Protein AF-A0A0G4AJV7-F1 (afdb_monomer_lite)

Foldseek 3Di:
DDDDDDADADPVRHGDPPRPVVVVVVVCPDPVNVVPDD

Structure (mmCIF, N/CA/C/O backbone):
data_AF-A0A0G4AJV7-F1
#
_entry.id   AF-A0A0G4AJV7-F1
#
loop_
_atom_site.group_PDB
_atom_site.id
_atom_site.type_symbol
_atom_site.label_atom_id
_atom_site.label_alt_id
_atom_site.label_comp_id
_atom_site.label_asym_id
_atom_site.label_entity_id
_atom_site.label_seq_id
_atom_site.pdbx_PDB_ins_code
_atom_site.Cartn_x
_atom_site.Cartn_y
_atom_site.Cartn_z
_atom_site.occupancy
_atom_site.B_iso_or_equiv
_atom_site.auth_seq_id
_atom_site.auth_comp_id
_atom_site.auth_asym_id
_atom_site.auth_atom_id
_atom_site.pdbx_PDB_model_num
ATOM 1 N N . PRO A 1 1 ? -16.762 5.337 -18.442 1.00 74.12 1 PRO A N 1
ATOM 2 C CA . PRO A 1 1 ? -15.295 5.402 -18.215 1.00 74.12 1 PRO A CA 1
ATOM 3 C C . PRO A 1 1 ? -15.027 5.142 -16.730 1.00 74.12 1 PRO A C 1
ATOM 5 O O . PRO A 1 1 ? -15.790 5.649 -15.914 1.00 74.12 1 PRO A O 1
ATOM 8 N N . ILE A 1 2 ? -14.030 4.321 -16.387 1.00 92.38 2 ILE A N 1
ATOM 9 C CA . ILE A 1 2 ? -13.721 3.956 -14.993 1.00 92.38 2 ILE A CA 1
ATOM 10 C C . ILE A 1 2 ? -12.390 4.601 -14.605 1.00 92.38 2 ILE A C 1
ATOM 12 O O . ILE A 1 2 ? -11.457 4.608 -15.407 1.00 92.38 2 ILE A O 1
ATOM 16 N N . LEU A 1 3 ? -12.317 5.140 -13.387 1.00 93.06 3 LEU A N 1
ATOM 17 C CA . LEU A 1 3 ? -11.096 5.686 -12.801 1.00 93.06 3 LEU A CA 1
ATOM 18 C C . LEU A 1 3 ? -10.497 4.671 -11.822 1.00 93.06 3 LEU A C 1
ATOM 20 O O . LEU A 1 3 ? -11.214 4.131 -10.981 1.00 93.06 3 LEU A O 1
ATOM 24 N N . VAL A 1 4 ? -9.186 4.444 -11.916 1.00 95.31 4 VAL A N 1
ATOM 25 C CA . VAL A 1 4 ? -8.436 3.569 -11.007 1.00 95.31 4 VAL A CA 1
ATOM 26 C C . VAL A 1 4 ? -7.394 4.403 -10.275 1.00 95.31 4 VAL A C 1
ATOM 28 O O . VAL A 1 4 ? -6.602 5.106 -10.900 1.00 95.31 4 VAL A O 1
ATOM 31 N N . ILE A 1 5 ? -7.406 4.323 -8.947 1.00 96.88 5 ILE A N 1
ATOM 32 C CA . ILE A 1 5 ? -6.374 4.910 -8.093 1.00 96.88 5 ILE A CA 1
ATOM 33 C C . ILE A 1 5 ? -5.372 3.810 -7.758 1.00 96.88 5 ILE A C 1
ATOM 35 O O . ILE A 1 5 ? -5.762 2.760 -7.247 1.00 96.88 5 ILE A O 1
ATOM 39 N N . CYS A 1 6 ? -4.097 4.060 -8.043 1.00 95.12 6 CYS A N 1
ATOM 40 C CA . CYS A 1 6 ? -3.020 3.094 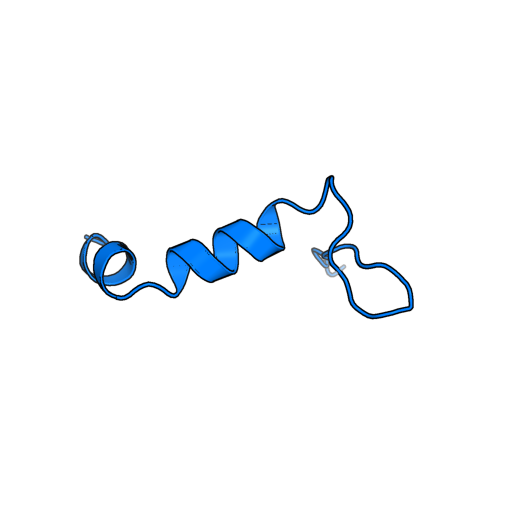-7.864 1.00 95.12 6 CYS A CA 1
ATOM 41 C C . CYS A 1 6 ? -2.002 3.581 -6.835 1.00 95.12 6 CYS A C 1
ATOM 43 O O . CYS A 1 6 ? -1.758 4.779 -6.700 1.00 95.12 6 CYS A O 1
ATOM 45 N N . ASP A 1 7 ? -1.371 2.617 -6.176 1.00 96.75 7 ASP A N 1
ATOM 46 C CA . ASP A 1 7 ? -0.161 2.814 -5.388 1.00 96.75 7 ASP A CA 1
ATOM 47 C C . ASP A 1 7 ? 1.074 2.468 -6.221 1.00 96.75 7 ASP A C 1
ATOM 49 O O . ASP A 1 7 ? 0.991 1.714 -7.193 1.00 96.75 7 ASP A O 1
ATOM 53 N N . THR A 1 8 ? 2.230 2.995 -5.820 1.00 97.38 8 THR A N 1
ATOM 54 C CA . THR A 1 8 ? 3.488 2.776 -6.540 1.00 97.38 8 THR A CA 1
ATOM 55 C C . THR A 1 8 ? 4.488 2.027 -5.672 1.00 97.38 8 THR A C 1
ATOM 57 O O . THR A 1 8 ? 4.754 2.406 -4.526 1.00 97.38 8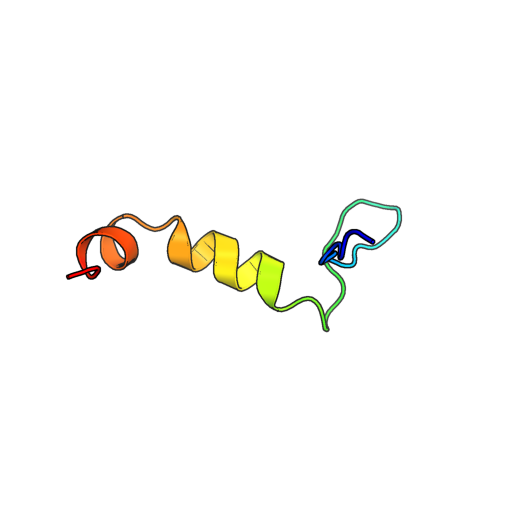 THR A O 1
ATOM 60 N N . TYR A 1 9 ? 5.072 0.984 -6.253 1.00 97.88 9 TYR A N 1
ATOM 61 C CA . TYR A 1 9 ? 6.037 0.098 -5.613 1.00 97.88 9 TYR A CA 1
ATOM 62 C C . TYR A 1 9 ? 7.248 -0.109 -6.520 1.00 97.88 9 TYR A C 1
ATOM 64 O O . TYR A 1 9 ? 7.181 0.074 -7.738 1.00 97.88 9 TYR A O 1
ATOM 72 N N . THR A 1 10 ? 8.368 -0.482 -5.914 1.00 97.75 10 THR A N 1
ATOM 73 C CA . THR A 1 10 ? 9.525 -1.016 -6.631 1.00 97.75 10 THR A CA 1
ATOM 74 C C . THR A 1 10 ? 9.187 -2.393 -7.220 1.00 97.75 10 THR A C 1
ATOM 76 O O . THR A 1 10 ? 8.271 -3.058 -6.731 1.00 97.75 10 THR A O 1
ATOM 79 N N . PRO A 1 11 ? 9.946 -2.890 -8.214 1.00 97.56 11 PRO A N 1
ATOM 80 C CA . PRO A 1 11 ? 9.764 -4.251 -8.727 1.00 97.56 11 PRO A CA 1
ATOM 81 C C . PRO A 1 11 ? 9.933 -5.353 -7.668 1.00 97.56 11 PRO A C 1
ATOM 83 O O . PRO A 1 11 ? 9.422 -6.451 -7.849 1.00 97.56 11 PRO A O 1
ATOM 86 N N . ALA A 1 12 ? 10.632 -5.062 -6.565 1.00 97.38 12 ALA A N 1
ATOM 87 C CA . ALA A 1 12 ? 10.792 -5.975 -5.435 1.00 97.38 12 ALA A CA 1
ATOM 88 C C . ALA A 1 12 ? 9.572 -6.004 -4.491 1.00 97.38 12 ALA A C 1
ATOM 90 O O . ALA A 1 12 ? 9.539 -6.824 -3.582 1.00 97.38 12 ALA A O 1
ATOM 91 N N . GLY A 1 13 ? 8.582 -5.125 -4.690 1.00 96.50 13 GLY A N 1
ATOM 92 C CA . GLY A 1 13 ? 7.381 -5.024 -3.853 1.00 96.50 13 GLY A CA 1
ATOM 93 C C . GLY A 1 13 ? 7.450 -3.955 -2.759 1.00 96.50 13 GLY A C 1
ATOM 94 O O . GLY A 1 13 ? 6.452 -3.704 -2.094 1.00 96.50 13 GLY A O 1
ATOM 95 N N . GLU A 1 14 ? 8.583 -3.268 -2.605 1.00 96.81 14 GLU A N 1
ATOM 96 C CA . GLU A 1 14 ? 8.738 -2.233 -1.576 1.00 96.81 14 GLU A CA 1
ATOM 97 C C . GLU A 1 14 ? 8.070 -0.911 -1.986 1.00 96.81 14 GLU A C 1
ATOM 99 O O . GLU A 1 14 ? 8.225 -0.490 -3.141 1.00 96.81 14 GLU A O 1
ATOM 104 N N . PRO A 1 15 ? 7.358 -0.209 -1.085 1.00 96.81 15 PRO A N 1
ATOM 105 C CA . PRO A 1 15 ? 6.752 1.082 -1.393 1.00 96.81 15 PRO A CA 1
ATOM 106 C C . PRO A 1 15 ? 7.833 2.126 -1.684 1.00 96.81 15 PRO A C 1
ATOM 108 O O . PRO A 1 15 ? 8.802 2.277 -0.938 1.00 96.81 15 PRO A O 1
ATOM 111 N N . ILE A 1 16 ? 7.661 2.901 -2.758 1.00 96.94 16 ILE A N 1
ATOM 112 C CA . ILE A 1 16 ? 8.603 3.988 -3.057 1.00 96.94 16 ILE A CA 1
ATOM 113 C C . ILE A 1 16 ? 8.476 5.123 -2.019 1.00 96.94 16 ILE A C 1
ATOM 115 O O . ILE A 1 16 ? 7.404 5.296 -1.436 1.00 96.94 16 ILE A O 1
ATOM 119 N N . PRO A 1 17 ? 9.503 5.972 -1.808 1.00 96.62 17 PRO A N 1
ATOM 120 C CA . PRO A 1 17 ? 9.483 7.001 -0.755 1.00 96.62 17 PRO A CA 1
ATOM 121 C C . PRO A 1 17 ? 8.303 7.991 -0.814 1.00 96.62 17 PRO A C 1
ATOM 123 O O . PRO A 1 17 ? 7.910 8.578 0.203 1.00 96.62 17 PRO A O 1
ATOM 126 N N . THR A 1 18 ? 7.729 8.192 -2.002 1.00 95.25 18 THR A N 1
ATOM 127 C CA . THR A 1 18 ? 6.571 9.061 -2.246 1.00 95.25 18 THR A CA 1
ATOM 128 C C . THR A 1 18 ? 5.222 8.351 -2.101 1.00 95.25 18 THR A C 1
ATOM 130 O O . THR A 1 18 ? 4.210 9.040 -1.988 1.00 95.25 18 THR A O 1
ATOM 133 N N . ASN A 1 19 ? 5.174 7.016 -2.016 1.00 96.62 19 ASN A N 1
ATOM 134 C CA . ASN A 1 19 ? 3.951 6.274 -1.708 1.00 96.62 19 ASN A CA 1
ATOM 135 C C . ASN A 1 19 ? 3.598 6.458 -0.222 1.00 96.62 19 ASN A C 1
ATOM 137 O O . ASN A 1 19 ? 4.096 5.761 0.664 1.00 96.62 19 ASN A O 1
ATOM 141 N N . LYS A 1 20 ? 2.741 7.442 0.064 1.00 96.88 20 LYS A N 1
ATOM 142 C CA . LYS A 1 20 ? 2.260 7.723 1.427 1.00 96.88 20 LYS A CA 1
ATOM 143 C C . LYS A 1 20 ? 1.080 6.846 1.834 1.00 96.88 20 LYS A C 1
ATOM 145 O O . LYS A 1 20 ? 0.827 6.686 3.026 1.00 96.88 20 LYS A O 1
ATOM 150 N N . ARG A 1 21 ? 0.380 6.269 0.859 1.00 96.94 21 ARG A N 1
ATOM 151 C CA . ARG A 1 21 ? -0.816 5.462 1.084 1.00 96.94 21 ARG A CA 1
ATOM 152 C C . ARG A 1 21 ? -0.495 4.128 1.750 1.00 96.94 21 ARG A C 1
ATOM 154 O O . ARG A 1 21 ? -1.251 3.737 2.631 1.00 96.94 21 ARG A O 1
ATOM 161 N N . TYR A 1 22 ? 0.645 3.507 1.439 1.00 96.69 22 TYR A N 1
ATOM 162 C CA . TYR A 1 22 ? 1.090 2.289 2.129 1.00 96.69 22 TYR A CA 1
ATOM 163 C C . TYR A 1 22 ? 1.175 2.489 3.656 1.00 96.69 22 TYR A C 1
ATOM 165 O O . TYR A 1 22 ? 0.514 1.791 4.417 1.00 96.69 22 TYR A O 1
ATOM 173 N N . LYS A 1 23 ? 1.890 3.529 4.110 1.00 95.44 23 LYS A N 1
ATOM 174 C CA . LYS A 1 23 ? 1.994 3.857 5.545 1.00 95.44 23 LYS A CA 1
ATOM 175 C C . LYS A 1 23 ? 0.655 4.264 6.158 1.00 95.44 23 LYS A C 1
ATOM 177 O O . LYS A 1 23 ? 0.378 3.944 7.307 1.00 95.44 23 LYS A O 1
ATOM 182 N N . ALA A 1 24 ? -0.177 4.986 5.407 1.00 94.62 24 ALA A N 1
ATOM 183 C CA . ALA A 1 24 ? -1.509 5.345 5.875 1.00 94.62 24 ALA A CA 1
ATOM 184 C C . ALA A 1 24 ? -2.360 4.090 6.125 1.00 94.62 24 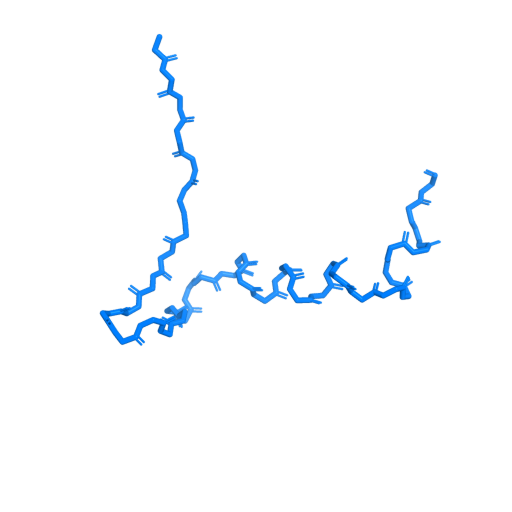ALA A C 1
ATOM 186 O O . ALA A 1 24 ? -3.010 4.000 7.162 1.00 94.62 24 ALA A O 1
ATOM 187 N N . ALA A 1 25 ? -2.308 3.102 5.227 1.00 95.25 25 ALA A N 1
ATOM 188 C CA . ALA A 1 25 ? -3.017 1.838 5.395 1.00 95.25 25 ALA A CA 1
ATOM 189 C C . ALA A 1 25 ? -2.577 1.091 6.666 1.00 95.25 25 ALA A C 1
ATOM 191 O O . ALA A 1 25 ? -3.434 0.610 7.404 1.00 95.25 25 ALA A O 1
ATOM 192 N N . GLU A 1 26 ? -1.275 1.067 6.979 1.00 93.94 26 GLU A N 1
ATOM 193 C CA . GLU A 1 26 ? -0.768 0.499 8.240 1.00 93.94 26 GLU A CA 1
ATOM 194 C C . GLU A 1 26 ? -1.338 1.217 9.475 1.00 93.94 26 GLU A C 1
ATOM 196 O O . GLU A 1 26 ? -1.761 0.572 10.435 1.00 93.94 26 GLU A O 1
ATOM 201 N N . VAL A 1 27 ? -1.393 2.554 9.451 1.00 94.69 27 VAL A N 1
ATOM 202 C CA . VAL A 1 27 ? -1.948 3.356 10.556 1.00 94.69 27 VAL A CA 1
ATOM 203 C C . VAL A 1 27 ? -3.446 3.105 10.725 1.00 94.69 27 VAL A C 1
ATOM 205 O O . VAL A 1 27 ? -3.905 2.896 11.847 1.00 94.69 27 VAL A O 1
ATOM 208 N N . PHE A 1 28 ? -4.207 3.090 9.632 1.00 93.56 28 PHE A N 1
ATOM 209 C CA . PHE A 1 28 ? -5.656 2.880 9.671 1.00 93.56 28 PHE A CA 1
ATOM 210 C C . PHE A 1 28 ? -6.055 1.441 10.004 1.00 93.56 28 PHE A C 1
ATOM 212 O O . PHE A 1 28 ? -7.172 1.220 10.458 1.00 93.56 28 PHE A O 1
ATOM 219 N N . ALA A 1 29 ? -5.156 0.469 9.847 1.00 92.88 29 ALA A N 1
ATOM 220 C CA . ALA A 1 29 ? -5.375 -0.894 10.324 1.00 92.88 29 ALA A CA 1
ATOM 221 C C . ALA A 1 29 ? -5.237 -1.025 11.855 1.00 92.88 29 ALA A C 1
ATOM 223 O O . ALA A 1 29 ? -5.633 -2.040 12.433 1.00 92.88 29 ALA A O 1
ATOM 224 N N . ASN A 1 30 ? -4.679 -0.022 12.542 1.00 95.00 30 ASN A N 1
ATOM 225 C CA . ASN A 1 30 ? -4.522 -0.060 13.990 1.00 95.00 30 ASN A CA 1
ATOM 226 C C . ASN A 1 30 ? -5.880 0.088 14.688 1.00 95.00 30 ASN A C 1
ATOM 228 O O . ASN A 1 30 ? -6.558 1.103 14.526 1.00 95.00 30 ASN A O 1
ATOM 232 N N .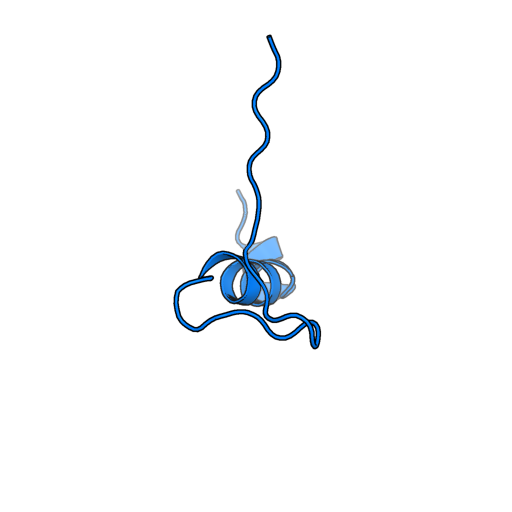 LYS A 1 31 ? -6.235 -0.875 15.550 1.00 90.75 31 LYS A N 1
ATOM 233 C CA . LYS A 1 31 ? -7.499 -0.878 16.303 1.00 90.75 31 LYS A CA 1
ATOM 234 C C . LYS A 1 31 ? -7.765 0.447 17.028 1.00 90.75 31 LYS A C 1
ATOM 236 O O . LYS A 1 31 ? -8.886 0.933 17.010 1.00 90.75 31 LYS A O 1
ATOM 241 N N . LYS A 1 32 ? -6.730 1.076 17.600 1.00 91.94 32 LYS A N 1
ATOM 242 C CA . LYS A 1 32 ? -6.869 2.368 18.296 1.00 91.94 32 LYS A CA 1
ATOM 243 C C . LYS A 1 32 ? -7.355 3.495 17.386 1.00 91.94 32 LYS A C 1
ATOM 245 O O . LYS A 1 32 ? -7.991 4.414 17.880 1.00 91.94 32 LYS A O 1
ATOM 250 N N . VAL A 1 33 ? -6.999 3.452 16.103 1.00 91.12 33 VAL A N 1
ATOM 251 C CA . VAL A 1 33 ? -7.404 4.440 15.093 1.00 91.12 33 VAL A CA 1
ATOM 252 C C . VAL A 1 33 ? -8.786 4.087 14.544 1.00 91.12 33 VAL A C 1
ATOM 254 O O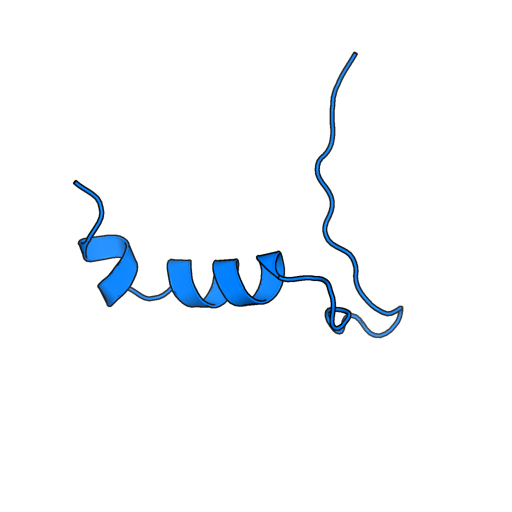 . VAL A 1 33 ? -9.614 4.973 14.378 1.00 91.12 33 VAL A O 1
ATOM 257 N N . VAL A 1 34 ? -9.067 2.798 14.331 1.00 91.88 34 VAL A N 1
ATOM 258 C CA . VAL A 1 34 ? -10.397 2.317 13.916 1.00 91.88 34 VAL A CA 1
ATOM 259 C C . VAL A 1 34 ? -11.469 2.672 14.949 1.00 91.88 34 VAL A C 1
ATOM 261 O O . VAL A 1 34 ? -12.540 3.141 14.582 1.00 91.88 34 VAL A O 1
ATOM 264 N N . ASP A 1 35 ? -11.169 2.520 16.239 1.00 93.31 35 ASP A N 1
ATOM 265 C CA . ASP A 1 35 ? -12.091 2.851 17.332 1.00 93.31 35 ASP A CA 1
ATOM 266 C C . ASP A 1 35 ? -12.350 4.377 17.469 1.00 93.31 35 ASP A C 1
ATOM 268 O O . ASP A 1 35 ? -13.194 4.781 18.264 1.00 93.31 35 ASP A O 1
ATOM 272 N N . GLN A 1 36 ? -11.623 5.235 16.735 1.00 89.00 36 GLN A N 1
ATOM 273 C CA . GLN A 1 36 ? -11.814 6.698 16.717 1.00 89.00 36 GLN A CA 1
ATOM 274 C C . GLN A 1 36 ? -12.751 7.172 15.597 1.00 89.00 36 GLN A C 1
ATOM 276 O O . GLN A 1 36 ? -12.952 8.378 15.438 1.00 89.00 36 GLN A O 1
ATOM 281 N N . VAL A 1 37 ? -13.300 6.251 14.801 1.00 79.25 37 VAL A N 1
ATOM 282 C CA . VAL A 1 37 ? -14.307 6.587 13.791 1.00 79.25 37 VAL A CA 1
ATOM 283 C C . VAL A 1 37 ? -15.650 6.864 14.499 1.00 79.25 37 VAL A C 1
ATOM 285 O O . VAL A 1 37 ? -16.039 6.049 15.336 1.00 79.25 37 VAL A O 1
ATOM 288 N N . PRO A 1 38 ? -16.330 7.997 14.216 1.00 70.94 38 PRO A N 1
ATOM 289 C CA . PRO A 1 38 ? -17.652 8.319 14.765 1.00 70.94 38 PRO A CA 1
ATOM 290 C C . PRO A 1 38 ? -18.753 7.317 14.407 1.00 70.94 38 PRO A C 1
ATOM 292 O O . PRO A 1 38 ? -18.698 6.747 13.291 1.00 70.94 38 PRO A O 1
#
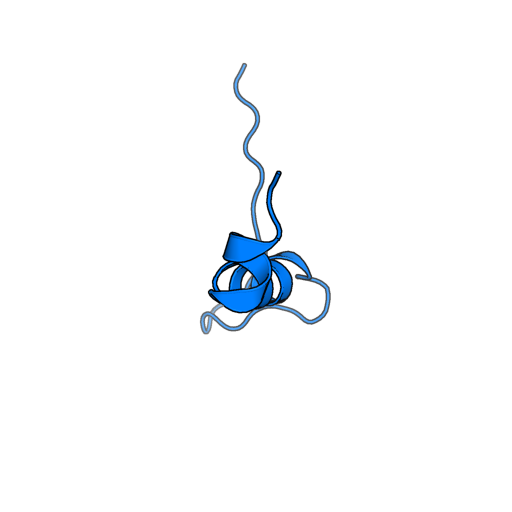
Radius of gyration: 13.3 Å; chains: 1; bounding box: 28×15×36 Å

Organism: NCBI:txid1573224

Sequence (38 aa):
PILVICDTYTPAGEPIPTNKRYKAAEVFANKKVVDQVP

Secondary structure (DSSP, 8-state):
--------B-TTSPBPTT-HHHHHHHHHTSHHHHTT--

pLDDT: mean 93.45, std 5.96, range [70.94, 97.88]